Protein AF-A0A1Q4GRT1-F1 (afdb_monomer_lite)

Sequence (67 aa):
MDAMRLPFGGQEIEFQHLEHEAGGVPFLRIRIRENKRFTIFDVDPASARQWARLMQDWAERNAGDSA

pLDDT: mean 89.25, std 10.9, range [47.16, 98.25]

Foldseek 3Di:
DDWDFDPPQRKIWDWDWDDDPVHDQIWIWIWIDRPPDIDIDTHGPVRVVVVVVVVVVVCVVVVPPPD

Radius of gyration: 14.44 Å; chains: 1; bounding box: 39×28×32 Å

Secondary structure (DSSP, 8-state):
-EEEE-SSTT-EEEEEEE--TTTPPPEEEEEEEETTEEEEEEE-HHHHHHHHHHHHHHHHHT-TT--

Structure (mmCIF, N/CA/C/O backbone):
data_AF-A0A1Q4GRT1-F1
#
_entry.id   AF-A0A1Q4GRT1-F1
#
loop_
_atom_site.group_PDB
_atom_site.id
_atom_site.type_symbol
_atom_site.label_atom_id
_atom_site.label_alt_id
_atom_site.label_comp_id
_atom_site.label_asym_id
_atom_site.label_entity_id
_atom_site.label_seq_id
_atom_site.pdbx_PDB_ins_code
_atom_site.Cartn_x
_atom_site.Cartn_y
_atom_site.Cartn_z
_atom_site.occupancy
_atom_site.B_iso_or_equiv
_atom_site.auth_seq_id
_atom_site.auth_comp_id
_atom_site.auth_asym_id
_atom_site.auth_atom_id
_atom_site.pdbx_PDB_model_num
ATOM 1 N N . MET A 1 1 ? -4.753 9.046 -11.247 1.00 76.88 1 MET A N 1
ATOM 2 C CA . MET A 1 1 ? -4.383 8.904 -9.826 1.00 76.88 1 MET A CA 1
ATOM 3 C C . MET A 1 1 ? -5.663 8.558 -9.118 1.00 76.88 1 MET A C 1
ATOM 5 O O . MET A 1 1 ? -6.598 9.347 -9.196 1.00 76.88 1 MET A O 1
ATOM 9 N N . ASP A 1 2 ? -5.703 7.377 -8.521 1.00 92.94 2 ASP A N 1
ATOM 10 C CA . ASP A 1 2 ? -6.880 6.876 -7.818 1.00 92.94 2 ASP A CA 1
ATOM 11 C C . ASP A 1 2 ? -6.656 7.021 -6.315 1.00 92.94 2 ASP A C 1
ATOM 13 O O . ASP A 1 2 ? -5.514 7.008 -5.848 1.00 92.94 2 ASP A O 1
ATOM 17 N N . ALA A 1 3 ? -7.730 7.189 -5.548 1.00 92.44 3 AL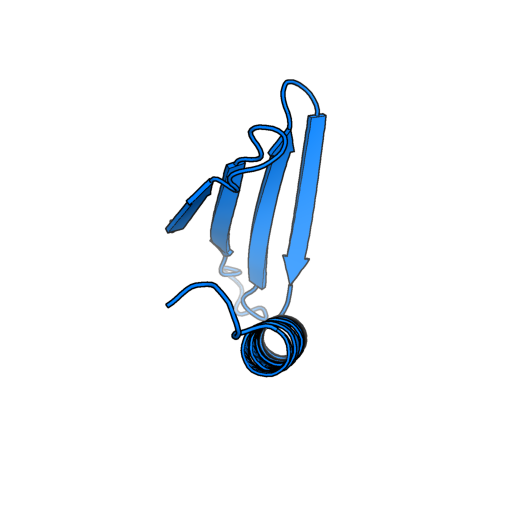A A N 1
ATOM 18 C CA . ALA A 1 3 ? -7.637 7.335 -4.103 1.00 92.44 3 ALA A CA 1
ATOM 19 C C . ALA A 1 3 ? -8.842 6.712 -3.402 1.00 92.44 3 ALA A C 1
ATOM 21 O O . ALA A 1 3 ? -9.954 6.700 -3.930 1.00 92.44 3 ALA A O 1
ATOM 22 N N . MET A 1 4 ? -8.618 6.234 -2.183 1.00 94.69 4 MET A N 1
ATOM 23 C CA . MET A 1 4 ? -9.674 5.747 -1.307 1.00 94.69 4 MET A CA 1
ATOM 24 C C . MET A 1 4 ? -9.407 6.127 0.146 1.00 94.69 4 MET A C 1
ATOM 26 O O . MET A 1 4 ? -8.267 6.353 0.557 1.00 94.69 4 MET A O 1
ATOM 30 N N . ARG A 1 5 ? -10.475 6.160 0.941 1.00 92.56 5 ARG A N 1
ATOM 31 C CA . ARG A 1 5 ? -10.407 6.389 2.383 1.00 92.56 5 ARG A CA 1
ATOM 32 C C . ARG A 1 5 ? -10.947 5.172 3.110 1.00 92.56 5 ARG A C 1
ATOM 34 O O . ARG A 1 5 ? -12.064 4.740 2.833 1.00 92.56 5 ARG A O 1
ATOM 41 N N . LEU A 1 6 ? -10.170 4.639 4.047 1.00 90.56 6 LEU A N 1
ATOM 42 C CA . LEU A 1 6 ? -10.643 3.554 4.899 1.00 90.56 6 LEU A CA 1
ATOM 43 C C . LEU A 1 6 ? -11.543 4.104 6.019 1.00 90.56 6 LEU A C 1
ATOM 45 O O . LEU A 1 6 ? -11.305 5.211 6.516 1.00 90.56 6 LEU A O 1
ATOM 49 N N . PRO A 1 7 ? -12.577 3.347 6.434 1.00 85.38 7 PRO A N 1
ATOM 50 C CA . PRO A 1 7 ? -13.530 3.798 7.450 1.00 85.38 7 PRO A CA 1
ATOM 51 C C . PRO A 1 7 ? -12.889 3.946 8.837 1.00 85.38 7 PRO A C 1
ATOM 53 O O . PRO A 1 7 ? -13.334 4.764 9.640 1.00 85.38 7 PRO A O 1
ATOM 56 N N . PHE A 1 8 ? -11.818 3.199 9.114 1.00 80.88 8 PHE A N 1
ATOM 57 C CA . PHE A 1 8 ? -11.111 3.224 10.391 1.00 80.88 8 PHE A CA 1
ATOM 58 C C . PHE A 1 8 ? -9.815 4.037 10.293 1.00 80.88 8 PHE A C 1
ATOM 60 O O . PHE A 1 8 ? -9.096 3.981 9.299 1.00 80.88 8 PHE A O 1
ATOM 67 N N . GLY A 1 9 ? -9.515 4.824 11.330 1.00 75.38 9 GLY A N 1
ATOM 68 C CA . GLY A 1 9 ? -8.237 5.539 11.458 1.00 75.38 9 GLY A CA 1
ATOM 69 C C . GLY A 1 9 ? -8.046 6.752 10.538 1.00 75.38 9 GLY A C 1
ATOM 70 O O . GLY A 1 9 ? -7.016 7.415 10.622 1.00 75.38 9 GLY A O 1
ATOM 71 N N . GLY A 1 10 ? -9.022 7.081 9.682 1.00 82.62 10 GLY A N 1
ATOM 72 C CA . GLY A 1 10 ? -8.925 8.222 8.765 1.00 82.62 10 GLY A CA 1
ATOM 73 C C . GLY A 1 10 ? -7.788 8.077 7.751 1.00 82.62 10 GLY A C 1
ATOM 74 O O . GLY A 1 10 ? -7.209 9.083 7.342 1.00 82.62 10 GLY A O 1
ATOM 75 N N . GLN A 1 11 ? -7.457 6.834 7.395 1.00 92.31 11 GLN A N 1
ATOM 76 C CA . GLN A 1 11 ? -6.374 6.521 6.474 1.00 92.31 11 GLN A CA 1
ATOM 77 C C . GLN A 1 11 ? -6.789 6.866 5.045 1.00 92.31 11 GLN A C 1
ATOM 79 O O . GLN A 1 11 ? -7.823 6.407 4.556 1.00 92.31 11 GLN A O 1
ATOM 84 N N . GLU A 1 12 ? -5.964 7.664 4.380 1.00 94.88 12 GLU A N 1
ATOM 85 C CA . GLU A 1 12 ? -6.096 7.977 2.960 1.00 94.88 12 GLU A CA 1
ATOM 86 C C . GLU A 1 12 ? -5.042 7.193 2.190 1.00 94.88 12 GLU A C 1
ATOM 88 O O . GLU A 1 12 ? -3.863 7.216 2.547 1.00 94.88 12 GLU A O 1
ATOM 93 N N . ILE A 1 13 ? -5.479 6.478 1.159 1.00 95.56 13 ILE A N 1
ATOM 94 C CA . ILE A 1 13 ? -4.623 5.654 0.316 1.00 95.56 13 ILE A CA 1
ATOM 95 C C . ILE A 1 13 ? -4.699 6.204 -1.099 1.00 95.56 13 ILE A C 1
ATOM 97 O O . ILE A 1 13 ? -5.780 6.278 -1.680 1.00 95.56 13 ILE A O 1
ATOM 101 N N . GLU A 1 14 ? -3.551 6.580 -1.642 1.00 96.75 14 GLU A N 1
ATOM 102 C CA . GLU A 1 14 ? -3.402 7.092 -2.999 1.00 96.75 14 GLU A CA 1
ATOM 103 C C . GLU A 1 14 ? -2.611 6.098 -3.848 1.00 96.75 14 GLU A C 1
ATOM 105 O O . GLU A 1 14 ? -1.615 5.535 -3.389 1.00 96.75 14 GLU A O 1
ATOM 110 N N . PHE A 1 15 ? -3.020 5.944 -5.104 1.00 96.69 15 PHE A N 1
ATOM 111 C CA . PHE A 1 15 ? -2.400 5.067 -6.086 1.00 96.69 15 PHE A CA 1
ATOM 112 C C . PHE A 1 15 ? -1.928 5.888 -7.286 1.00 96.69 15 PHE A C 1
ATOM 114 O O . PHE A 1 15 ? -2.710 6.574 -7.960 1.00 96.69 15 PHE A O 1
ATOM 121 N N . GLN A 1 16 ? -0.630 5.817 -7.562 1.00 96.19 16 GLN A N 1
ATOM 122 C CA . GLN A 1 16 ? 0.017 6.547 -8.641 1.00 96.19 16 GLN A CA 1
ATOM 123 C C . GLN A 1 16 ? 0.795 5.583 -9.534 1.00 96.19 16 GLN A C 1
ATOM 125 O O . GLN A 1 16 ? 1.769 4.976 -9.101 1.00 96.19 16 GLN A O 1
ATOM 130 N N . HIS A 1 17 ? 0.370 5.462 -10.790 1.00 93.75 17 HIS A N 1
ATOM 131 C CA . HIS A 1 17 ? 1.155 4.784 -11.820 1.00 93.75 17 HIS A CA 1
ATOM 132 C C . HIS A 1 17 ? 2.398 5.610 -12.140 1.00 93.75 17 HIS A C 1
ATOM 134 O O . HIS A 1 17 ? 2.293 6.821 -12.357 1.00 93.75 17 HIS A O 1
ATOM 140 N N . LEU A 1 18 ? 3.556 4.962 -12.149 1.00 92.06 18 LEU A N 1
ATOM 141 C CA . LEU A 1 18 ? 4.836 5.568 -12.478 1.00 92.06 18 LEU A CA 1
ATOM 142 C C . LEU A 1 18 ? 5.514 4.747 -13.573 1.00 92.06 18 LEU A C 1
ATOM 144 O O . LEU A 1 18 ? 5.680 3.531 -13.461 1.00 92.06 18 LEU A O 1
ATOM 148 N N . GLU A 1 19 ? 5.918 5.442 -14.631 1.00 86.38 19 GLU A N 1
ATOM 149 C CA . GLU A 1 19 ? 6.673 4.876 -15.744 1.00 86.38 19 GLU A CA 1
ATOM 150 C C . GLU A 1 19 ? 8.107 5.385 -15.691 1.00 86.38 19 GLU A C 1
ATOM 152 O O . GLU A 1 19 ? 8.363 6.551 -15.389 1.00 86.38 19 GLU A O 1
ATOM 157 N N . HIS A 1 20 ? 9.060 4.507 -15.990 1.00 77.06 20 HIS A N 1
ATOM 158 C CA . HIS A 1 20 ? 10.431 4.928 -16.233 1.00 77.06 20 HIS A CA 1
ATOM 159 C C . HIS A 1 20 ? 10.568 5.351 -17.692 1.00 77.06 20 HIS A C 1
ATOM 161 O O . HIS A 1 20 ? 10.452 4.514 -18.585 1.00 77.06 20 HIS A O 1
ATOM 167 N N . GLU A 1 21 ? 10.909 6.621 -17.923 1.00 68.12 21 GLU A N 1
ATOM 168 C CA . GLU A 1 21 ? 11.146 7.189 -19.262 1.00 68.12 21 GLU A CA 1
ATOM 169 C C . GLU A 1 21 ? 12.191 6.397 -20.077 1.00 68.12 21 GLU A C 1
ATOM 171 O O . GLU A 1 21 ? 12.146 6.383 -21.303 1.00 68.12 21 GLU A O 1
ATOM 176 N N . ALA A 1 22 ? 13.098 5.675 -19.407 1.00 76.62 22 ALA A N 1
ATOM 177 C CA . ALA A 1 22 ? 14.121 4.823 -20.018 1.00 76.62 22 ALA A CA 1
ATOM 178 C C . ALA A 1 22 ? 13.678 3.363 -20.296 1.00 76.62 22 ALA A C 1
ATOM 180 O O . ALA A 1 22 ? 14.529 2.503 -20.520 1.00 76.62 22 ALA A O 1
ATOM 181 N N . GLY A 1 23 ? 12.374 3.053 -20.263 1.00 70.69 23 GLY A N 1
ATOM 182 C CA . GLY A 1 23 ? 11.845 1.717 -20.589 1.00 70.69 23 GLY A CA 1
ATOM 183 C C . GLY A 1 23 ? 11.942 0.686 -19.456 1.00 70.69 23 GLY A C 1
ATOM 184 O O . GLY A 1 23 ? 12.036 -0.513 -19.713 1.00 70.69 23 GLY A O 1
ATOM 185 N N . GLY A 1 24 ? 11.953 1.143 -18.200 1.00 78.56 24 GLY A N 1
ATOM 186 C CA . GLY A 1 24 ? 11.932 0.271 -17.020 1.00 78.56 24 GLY A CA 1
ATOM 187 C C . GLY A 1 24 ? 10.555 -0.346 -16.743 1.00 78.56 24 GLY A C 1
ATOM 188 O O . GLY A 1 24 ? 9.547 0.062 -17.317 1.00 78.56 24 GLY A O 1
ATOM 189 N N . VAL A 1 25 ? 10.508 -1.322 -15.831 1.00 82.12 25 VAL A N 1
ATOM 190 C CA . VAL A 1 25 ? 9.245 -1.926 -15.374 1.00 82.12 25 VAL A CA 1
ATOM 191 C C . VAL A 1 25 ? 8.390 -0.840 -14.704 1.00 82.12 25 VAL A C 1
ATOM 193 O O . VAL A 1 25 ? 8.892 -0.182 -13.789 1.00 82.12 25 VAL A O 1
ATOM 196 N N . PRO A 1 26 ? 7.129 -0.629 -15.132 1.00 89.44 26 PRO A N 1
ATOM 197 C CA . PRO A 1 26 ? 6.252 0.327 -14.472 1.00 89.44 26 PRO A CA 1
ATOM 198 C C . PRO A 1 26 ? 5.962 -0.141 -13.049 1.00 89.44 26 PRO A C 1
ATOM 200 O O . PRO A 1 26 ? 5.847 -1.341 -12.791 1.00 89.44 26 PRO A O 1
ATOM 203 N N . PHE A 1 27 ? 5.799 0.801 -12.132 1.00 93.50 27 PHE A N 1
ATOM 204 C CA . PHE A 1 27 ? 5.423 0.496 -10.759 1.00 93.50 27 PHE A CA 1
ATOM 205 C C . PHE A 1 27 ? 4.242 1.344 -10.325 1.00 93.50 27 PHE A C 1
ATOM 207 O O . PHE A 1 27 ? 4.039 2.477 -10.765 1.00 93.50 27 PHE A O 1
ATOM 214 N N . LEU A 1 28 ? 3.450 0.762 -9.436 1.00 95.62 28 LEU A N 1
ATOM 215 C CA . LEU A 1 28 ? 2.363 1.443 -8.771 1.00 95.62 28 LEU A CA 1
ATOM 216 C C . LEU A 1 28 ? 2.871 1.929 -7.419 1.00 95.62 28 LEU A C 1
ATOM 218 O O . LEU A 1 28 ? 3.202 1.130 -6.542 1.00 95.62 28 LEU A O 1
ATOM 222 N N . ARG A 1 29 ? 2.920 3.244 -7.246 1.00 96.06 29 ARG A N 1
ATOM 223 C CA . ARG A 1 29 ? 3.205 3.867 -5.962 1.00 96.06 29 ARG A CA 1
ATOM 224 C C . ARG A 1 29 ? 1.932 3.966 -5.140 1.00 96.06 29 ARG A C 1
ATOM 226 O O . ARG A 1 29 ? 0.985 4.644 -5.534 1.00 96.06 29 ARG A O 1
ATOM 233 N N . ILE A 1 30 ? 1.945 3.332 -3.977 1.00 96.25 30 ILE A N 1
ATOM 234 C CA . ILE A 1 30 ? 0.881 3.381 -2.980 1.00 96.25 30 ILE A CA 1
ATOM 235 C C . ILE A 1 30 ? 1.343 4.299 -1.854 1.00 96.25 30 ILE A C 1
ATOM 237 O O . ILE A 1 30 ? 2.361 4.036 -1.211 1.00 96.25 30 ILE A O 1
ATOM 241 N N . ARG A 1 31 ? 0.607 5.381 -1.601 1.00 96.38 31 ARG A N 1
ATOM 242 C CA . ARG A 1 31 ? 0.881 6.319 -0.505 1.00 96.38 31 ARG A CA 1
ATOM 243 C C . ARG A 1 31 ? -0.234 6.200 0.516 1.00 96.38 31 ARG A C 1
ATOM 245 O O . ARG A 1 31 ? -1.384 6.470 0.201 1.00 96.38 31 ARG A O 1
ATOM 252 N N . ILE A 1 32 ? 0.113 5.816 1.735 1.00 95.12 32 ILE A N 1
ATOM 253 C CA . ILE A 1 32 ? -0.822 5.717 2.854 1.00 95.12 32 ILE A CA 1
ATOM 254 C C . ILE A 1 32 ? -0.530 6.868 3.805 1.00 95.12 32 ILE A C 1
ATOM 256 O O . ILE A 1 32 ? 0.568 6.959 4.363 1.00 95.12 32 ILE A O 1
ATOM 260 N N . ARG A 1 33 ? -1.514 7.743 3.996 1.00 94.62 33 ARG A N 1
ATOM 261 C CA . ARG A 1 33 ? -1.467 8.854 4.943 1.00 94.62 33 ARG A CA 1
ATOM 262 C C . ARG A 1 33 ? -2.358 8.555 6.136 1.00 94.62 33 ARG A C 1
ATOM 264 O O . ARG A 1 33 ? -3.554 8.323 5.993 1.00 94.62 33 ARG A O 1
ATOM 271 N N . GLU A 1 34 ? -1.779 8.646 7.323 1.00 91.69 34 GLU A N 1
ATOM 272 C CA . GLU A 1 34 ? -2.492 8.557 8.593 1.00 91.69 34 GLU A CA 1
ATOM 273 C C . GLU A 1 34 ? -2.097 9.761 9.459 1.00 91.69 34 GLU A C 1
ATOM 275 O O . GLU A 1 34 ? -1.008 9.819 10.039 1.00 91.69 34 GLU A O 1
ATOM 280 N N . ASN A 1 35 ? -2.974 10.765 9.533 1.00 86.69 35 ASN A N 1
ATOM 281 C CA . ASN A 1 35 ? -2.680 12.063 10.148 1.00 86.69 35 ASN A CA 1
ATOM 282 C C . ASN A 1 35 ? -1.411 12.715 9.559 1.00 86.69 35 ASN A C 1
ATOM 284 O O . ASN A 1 35 ? -1.433 13.202 8.428 1.00 86.69 35 ASN A O 1
ATOM 288 N N . LYS A 1 36 ? -0.322 12.741 10.343 1.00 88.06 36 LYS A N 1
ATOM 289 C CA . LYS A 1 36 ? 0.997 13.285 9.974 1.00 88.06 36 LYS A CA 1
ATOM 290 C C . LYS A 1 36 ? 1.987 12.208 9.511 1.00 88.06 36 LYS A C 1
ATOM 292 O O . LYS A 1 36 ? 3.101 12.549 9.127 1.00 88.06 36 LYS A O 1
ATOM 297 N N . ARG A 1 37 ? 1.623 10.923 9.596 1.00 91.25 37 ARG A N 1
ATOM 298 C CA . ARG A 1 37 ? 2.466 9.801 9.170 1.00 91.25 37 ARG A CA 1
ATOM 299 C C . ARG A 1 37 ? 2.165 9.445 7.725 1.00 91.25 37 ARG A C 1
ATOM 301 O O . ARG A 1 37 ? 1.006 9.416 7.315 1.00 91.25 37 ARG A O 1
ATOM 308 N N . PHE A 1 38 ? 3.222 9.136 6.989 1.00 92.50 38 PHE A N 1
ATOM 309 C CA . PHE A 1 38 ? 3.152 8.693 5.607 1.00 92.50 38 PHE A CA 1
ATOM 310 C C . PHE A 1 38 ? 3.954 7.408 5.467 1.00 92.50 38 PHE A C 1
ATOM 312 O O . PHE A 1 38 ? 5.065 7.312 5.982 1.00 92.50 38 PHE A O 1
ATOM 319 N N . THR A 1 39 ? 3.386 6.434 4.769 1.00 94.94 39 THR A N 1
ATOM 320 C CA . THR A 1 39 ? 4.088 5.229 4.324 1.00 94.94 39 THR A CA 1
ATOM 321 C C . THR A 1 39 ? 3.939 5.133 2.815 1.00 94.94 39 THR A C 1
ATOM 323 O O . THR A 1 39 ? 2.850 5.362 2.291 1.00 94.94 39 THR A O 1
ATOM 326 N N . ILE A 1 40 ? 5.034 4.847 2.116 1.00 95.56 40 ILE A N 1
ATOM 327 C CA . ILE A 1 40 ? 5.058 4.745 0.658 1.00 95.56 40 ILE A CA 1
ATOM 328 C C . ILE A 1 40 ? 5.601 3.371 0.291 1.00 95.56 40 ILE A C 1
ATOM 330 O O . ILE A 1 40 ? 6.651 2.972 0.792 1.00 95.56 40 ILE A O 1
ATOM 334 N N . PHE A 1 41 ? 4.893 2.683 -0.596 1.00 95.31 41 PHE A N 1
ATOM 335 C CA . PHE A 1 41 ? 5.339 1.449 -1.227 1.00 95.31 41 PHE A CA 1
ATOM 336 C C . PHE A 1 41 ? 5.342 1.641 -2.735 1.00 95.31 41 PHE A C 1
ATOM 338 O O . PHE A 1 41 ? 4.406 2.224 -3.275 1.00 95.31 41 PHE A O 1
ATOM 345 N N . ASP A 1 42 ? 6.353 1.103 -3.403 1.00 95.00 42 ASP A N 1
ATOM 346 C CA . ASP A 1 42 ? 6.331 0.913 -4.847 1.00 95.00 42 ASP A CA 1
ATOM 347 C C . ASP A 1 42 ? 6.178 -0.585 -5.100 1.00 95.00 42 ASP A C 1
ATOM 349 O O . ASP A 1 42 ? 6.929 -1.391 -4.546 1.00 95.00 42 ASP A O 1
ATOM 353 N N . VAL A 1 43 ? 5.177 -0.964 -5.893 1.00 94.69 43 VAL A N 1
ATOM 354 C CA . VAL A 1 43 ? 4.923 -2.365 -6.239 1.00 94.69 43 VAL A CA 1
ATOM 355 C C . VAL A 1 43 ? 4.982 -2.560 -7.747 1.00 94.69 43 VAL A C 1
ATOM 357 O O . VAL A 1 43 ? 4.408 -1.788 -8.516 1.00 94.69 43 VAL A O 1
ATOM 360 N N . ASP A 1 44 ? 5.679 -3.607 -8.174 1.00 94.44 44 ASP A N 1
ATOM 361 C CA . ASP A 1 44 ? 5.685 -4.050 -9.565 1.00 94.44 44 ASP A CA 1
ATOM 362 C C . ASP A 1 44 ? 4.370 -4.790 -9.916 1.00 94.44 44 ASP A C 1
ATOM 364 O O . ASP A 1 44 ? 3.601 -5.169 -9.021 1.00 94.44 44 ASP A O 1
ATOM 368 N N . PRO A 1 45 ? 4.091 -5.055 -11.207 1.00 94.50 45 PRO A N 1
ATOM 369 C CA . PRO A 1 45 ? 2.843 -5.690 -11.628 1.00 94.50 45 PRO A CA 1
ATOM 370 C C . PRO A 1 45 ? 2.608 -7.108 -11.077 1.00 94.50 45 PRO A C 1
ATOM 372 O O . PRO A 1 45 ? 1.456 -7.533 -10.942 1.00 94.50 45 PRO A O 1
ATOM 375 N N . ALA A 1 46 ? 3.657 -7.884 -10.788 1.00 95.31 46 ALA A N 1
ATOM 376 C CA . ALA A 1 46 ? 3.512 -9.214 -10.198 1.00 95.31 46 ALA A CA 1
ATOM 377 C C . ALA A 1 46 ? 3.133 -9.111 -8.715 1.00 95.31 46 ALA A C 1
ATOM 379 O O . ALA A 1 46 ? 2.164 -9.749 -8.291 1.00 95.31 46 ALA A O 1
ATOM 380 N N . SER A 1 47 ? 3.821 -8.248 -7.963 1.00 95.62 47 SER A N 1
ATOM 381 C CA . SER A 1 47 ? 3.515 -7.973 -6.553 1.00 95.62 47 SER A CA 1
ATOM 382 C C . SER A 1 47 ? 2.113 -7.376 -6.370 1.00 95.62 47 SER A C 1
ATOM 384 O O . SER A 1 47 ? 1.348 -7.840 -5.521 1.00 95.62 47 SER A O 1
ATOM 386 N N . ALA A 1 48 ? 1.719 -6.421 -7.222 1.00 95.50 48 ALA A N 1
ATOM 387 C CA . ALA A 1 48 ? 0.386 -5.812 -7.197 1.00 95.50 48 ALA A CA 1
ATOM 388 C C . ALA A 1 48 ? -0.732 -6.850 -7.395 1.00 95.50 48 ALA A C 1
ATOM 390 O O . ALA A 1 48 ? -1.730 -6.854 -6.672 1.00 95.50 48 ALA A O 1
ATOM 391 N N . ARG A 1 49 ? -0.543 -7.785 -8.335 1.00 97.00 49 ARG A N 1
ATOM 392 C CA . ARG A 1 49 ? -1.492 -8.880 -8.580 1.00 97.00 49 ARG A CA 1
ATOM 393 C C . ARG A 1 49 ? -1.627 -9.805 -7.375 1.00 97.00 49 ARG A C 1
ATOM 395 O O . ARG A 1 49 ? -2.733 -10.247 -7.069 1.00 97.00 49 ARG A O 1
ATOM 402 N N . GLN A 1 50 ? -0.522 -10.103 -6.693 1.00 97.62 50 GLN A N 1
ATOM 403 C CA . GLN A 1 50 ? -0.553 -10.930 -5.489 1.00 97.62 50 GLN A CA 1
ATOM 404 C C . GLN A 1 50 ? -1.327 -10.242 -4.359 1.00 97.62 50 GLN A C 1
ATOM 406 O O . GLN A 1 50 ? -2.169 -10.878 -3.728 1.00 97.62 50 GLN A O 1
ATOM 411 N N . TRP A 1 51 ? -1.092 -8.946 -4.140 1.00 96.06 51 TRP A N 1
ATOM 412 C CA . TRP A 1 51 ? -1.837 -8.156 -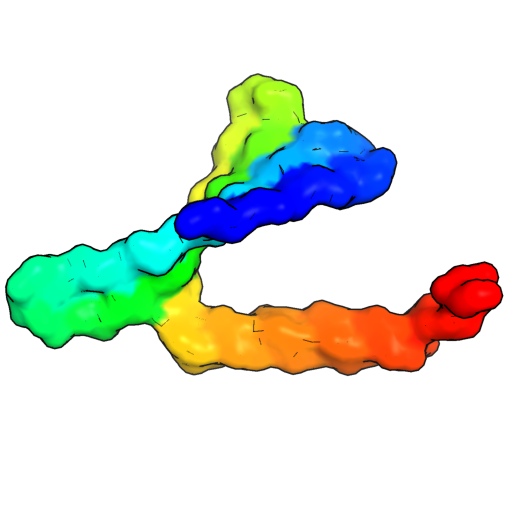3.157 1.00 96.06 51 TRP A CA 1
ATOM 413 C C . TRP A 1 51 ? -3.334 -8.119 -3.460 1.00 96.06 51 TRP A C 1
ATOM 415 O O . TRP A 1 51 ? -4.134 -8.409 -2.573 1.00 96.06 51 TRP A O 1
ATOM 425 N N . ALA A 1 52 ? -3.707 -7.834 -4.712 1.00 95.88 52 ALA A N 1
ATOM 426 C CA . ALA A 1 52 ? -5.106 -7.809 -5.135 1.00 95.88 52 ALA A CA 1
ATOM 427 C C . ALA A 1 52 ? -5.806 -9.142 -4.841 1.00 95.88 52 ALA A C 1
ATOM 429 O O . ALA A 1 52 ? -6.894 -9.156 -4.270 1.00 95.88 52 ALA A O 1
ATOM 430 N N . ARG A 1 53 ? -5.146 -10.266 -5.149 1.00 98.06 53 ARG A N 1
ATOM 431 C CA . ARG A 1 53 ? -5.678 -11.599 -4.853 1.00 98.06 53 ARG A CA 1
ATOM 432 C C . ARG A 1 53 ? -5.852 -11.838 -3.353 1.00 98.06 53 ARG A C 1
ATOM 434 O O . ARG A 1 53 ? -6.906 -12.297 -2.940 1.00 98.06 53 ARG A O 1
ATOM 441 N N . LEU A 1 54 ? -4.857 -11.495 -2.533 1.00 98.25 54 LEU A N 1
ATOM 442 C CA . LEU A 1 54 ? -4.944 -11.667 -1.078 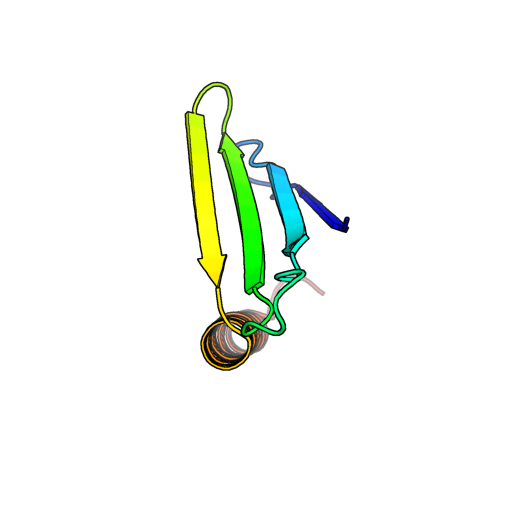1.00 98.25 54 LEU A CA 1
ATOM 443 C C . LEU A 1 54 ? -6.100 -10.864 -0.465 1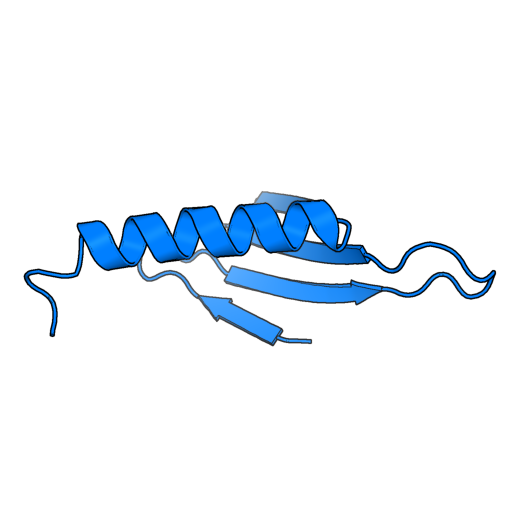.00 98.25 54 LEU A C 1
ATOM 445 O O . LEU A 1 54 ? -6.800 -11.374 0.411 1.00 98.25 54 LEU A O 1
ATOM 449 N N . MET A 1 55 ? -6.301 -9.626 -0.925 1.00 95.38 55 MET A N 1
ATOM 450 C CA . MET A 1 55 ? -7.396 -8.765 -0.467 1.00 95.38 55 MET A CA 1
ATOM 451 C C . MET A 1 55 ? -8.759 -9.293 -0.921 1.00 95.38 55 MET A C 1
ATOM 453 O O . MET A 1 55 ? -9.677 -9.353 -0.105 1.00 95.38 55 MET A O 1
ATOM 457 N N . GLN A 1 56 ? -8.875 -9.721 -2.181 1.00 96.88 56 GLN A N 1
ATOM 458 C CA . GLN A 1 56 ? -10.099 -10.308 -2.730 1.00 96.88 56 GLN A CA 1
ATOM 459 C C . GLN A 1 56 ? -10.484 -11.589 -1.977 1.00 96.88 56 GLN A C 1
ATOM 461 O O . GLN A 1 56 ? -11.588 -11.678 -1.444 1.00 96.88 56 GLN A O 1
ATOM 466 N N . ASP A 1 57 ? -9.544 -12.529 -1.830 1.00 97.12 57 ASP A N 1
ATOM 467 C CA . ASP A 1 57 ? -9.758 -13.787 -1.106 1.00 97.12 57 ASP A CA 1
ATOM 468 C C . ASP A 1 57 ? -10.154 -13.525 0.363 1.00 97.12 57 ASP A C 1
ATOM 470 O O . ASP A 1 57 ? -10.906 -14.283 0.978 1.00 97.12 57 ASP A O 1
ATOM 474 N N . TRP A 1 58 ? -9.609 -12.478 0.993 1.00 96.69 58 TRP A N 1
ATOM 475 C CA . TRP A 1 58 ? -10.017 -12.073 2.340 1.00 96.69 58 TRP A CA 1
ATOM 476 C C . TRP A 1 58 ? -11.437 -11.498 2.366 1.00 96.69 58 TRP A C 1
ATOM 478 O O . TRP A 1 58 ? -12.219 -11.907 3.223 1.00 96.69 58 TRP A O 1
ATOM 488 N N . ALA A 1 59 ? -11.785 -10.607 1.437 1.00 95.75 59 ALA A N 1
ATOM 489 C CA . ALA A 1 59 ? -13.115 -10.009 1.364 1.00 95.75 59 ALA A CA 1
ATOM 490 C C . ALA A 1 59 ? -14.197 -11.077 1.153 1.00 95.75 59 ALA A C 1
ATOM 492 O O . ALA A 1 59 ? -15.168 -11.114 1.901 1.00 95.75 59 ALA A O 1
ATOM 493 N N . GLU A 1 60 ? -13.989 -12.005 0.216 1.00 95.44 60 GLU A N 1
ATOM 494 C CA . GLU A 1 60 ? -14.929 -13.097 -0.077 1.00 95.44 60 GLU A CA 1
ATOM 495 C C . GLU A 1 60 ? -15.185 -13.995 1.136 1.00 95.44 60 GLU A C 1
ATOM 497 O O . GLU A 1 60 ? -16.327 -14.353 1.418 1.00 95.44 60 GLU A O 1
ATOM 502 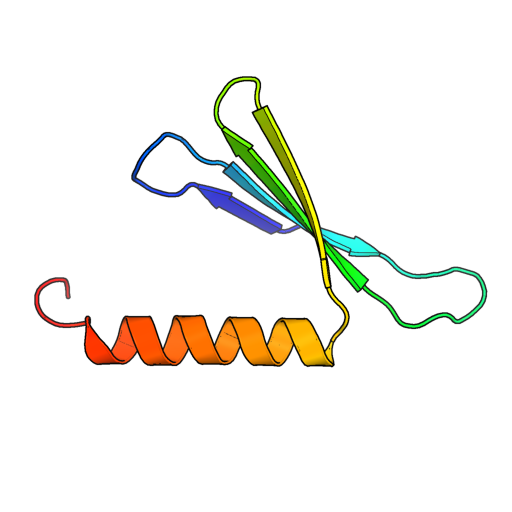N N . ARG A 1 61 ? -14.137 -14.318 1.906 1.00 96.19 61 ARG A N 1
ATOM 503 C CA . ARG A 1 61 ? -14.267 -15.128 3.130 1.00 96.19 61 ARG A CA 1
ATOM 504 C C . ARG A 1 61 ? -15.031 -14.429 4.253 1.00 96.19 61 ARG A C 1
ATOM 506 O O . ARG A 1 61 ? -15.548 -15.116 5.126 1.00 96.19 61 ARG A O 1
ATOM 513 N N . ASN A 1 62 ? -15.072 -13.098 4.254 1.00 93.94 62 ASN A N 1
ATOM 514 C CA . ASN A 1 62 ? -15.652 -12.292 5.332 1.00 93.94 62 ASN A CA 1
ATOM 515 C C . ASN A 1 62 ? -16.881 -11.482 4.879 1.00 93.94 62 ASN A C 1
ATOM 517 O O . ASN A 1 62 ? -17.320 -10.588 5.595 1.00 93.94 62 ASN A O 1
ATOM 521 N N . ALA A 1 63 ? -17.444 -11.781 3.705 1.00 82.94 63 ALA A N 1
ATOM 522 C CA . ALA A 1 63 ? -18.541 -11.015 3.112 1.00 82.94 63 ALA A CA 1
ATOM 523 C C . ALA A 1 63 ? -19.919 -11.203 3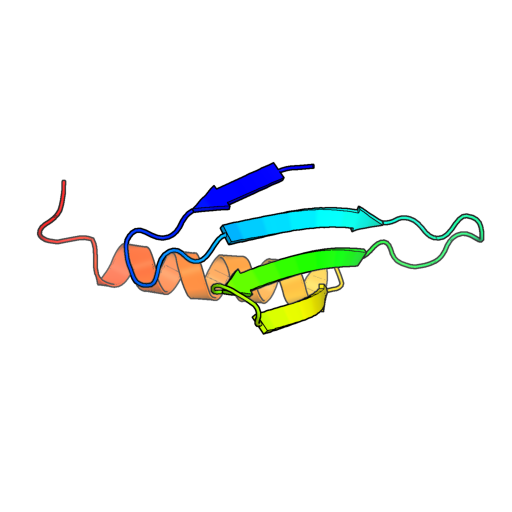.796 1.00 82.94 63 ALA A C 1
ATOM 525 O O . ALA A 1 63 ? -20.860 -10.499 3.441 1.00 82.94 63 ALA A O 1
ATOM 526 N N . GLY A 1 64 ? -20.074 -12.102 4.777 1.00 66.19 64 GLY A N 1
ATOM 527 C CA . GLY A 1 64 ? -21.262 -12.146 5.653 1.00 66.19 64 GLY A CA 1
ATOM 528 C C . GLY A 1 64 ? -20.934 -11.450 6.973 1.00 66.19 64 GLY A C 1
ATOM 529 O O . GLY A 1 64 ? -20.077 -11.936 7.703 1.00 66.19 64 GLY A O 1
ATOM 530 N N . ASP A 1 65 ? -21.436 -10.257 7.291 1.00 56.78 65 ASP A N 1
ATOM 531 C CA . ASP A 1 65 ? -22.843 -9.867 7.492 1.00 56.78 65 ASP A CA 1
ATOM 532 C C . ASP A 1 65 ? -23.048 -8.395 7.040 1.00 56.78 65 ASP A C 1
ATOM 534 O O . ASP A 1 65 ? -23.541 -7.529 7.764 1.00 56.78 65 ASP A O 1
ATOM 538 N N . SER A 1 66 ? -22.509 -8.041 5.872 1.00 56.12 66 SER A N 1
ATOM 539 C CA . SER A 1 66 ? -22.513 -6.665 5.350 1.00 56.12 66 SER A CA 1
ATOM 540 C C . SER A 1 66 ? -22.794 -6.664 3.850 1.00 56.12 66 SER A C 1
ATOM 542 O O . SER A 1 66 ? -21.935 -6.306 3.045 1.00 56.12 66 SER A O 1
ATOM 544 N N . ALA A 1 67 ? -24.001 -7.098 3.492 1.00 47.16 67 ALA A N 1
ATOM 545 C CA . ALA A 1 67 ? -24.626 -6.880 2.190 1.00 47.16 67 ALA A CA 1
ATOM 546 C C . ALA A 1 67 ? -25.988 -6.211 2.399 1.00 47.16 67 ALA A C 1
ATOM 548 O O . ALA A 1 67 ? -26.687 -6.612 3.359 1.00 47.16 67 ALA A O 1
#